Protein AF-A0A962R253-F1 (afdb_monomer_lite)

Foldseek 3Di:
DADDQWDQAPQGTAGAAAPPHDDRHNDYLDDVVLRVVRVVCVVVVPQLCQEEEEPSQQCSNCLNRVHQAYEYQDPRNLVNNVVRCVRRVHDDHHYDYNVDDDDHGDYYD

pLDDT: mean 96.01, std 4.03, range [72.19, 98.62]

Sequence (109 aa):
MAADTLCQTPWGAVRLLRYPARRDEPLQAWCSADLLLLEALHELAADGAGILAVNDEHGALAVASGARAVWTDSALAAQALARNLTANERAPVAITWSVDPPPATSTVV

Radius of gyration: 13.09 Å; chains: 1; bounding box: 33×32×31 Å

Structure (mmCIF, N/CA/C/O backbone):
data_AF-A0A962R253-F1
#
_entry.id   AF-A0A962R253-F1
#
loop_
_atom_site.group_PDB
_atom_site.id
_atom_site.type_symbol
_atom_site.label_atom_id
_atom_site.label_alt_id
_atom_site.label_comp_id
_atom_site.label_asym_id
_atom_site.label_entity_id
_atom_site.label_seq_id
_atom_site.pdbx_PDB_ins_code
_atom_site.Cartn_x
_atom_site.Cartn_y
_atom_site.Cartn_z
_atom_site.occupancy
_atom_site.B_iso_or_equiv
_atom_site.auth_seq_id
_atom_site.auth_comp_id
_atom_site.auth_asym_id
_atom_site.auth_atom_id
_atom_site.pdbx_PDB_model_num
ATOM 1 N N . MET A 1 1 ? 21.008 -12.056 -5.632 1.00 72.19 1 MET A N 1
ATOM 2 C CA . MET A 1 1 ? 19.752 -12.816 -5.456 1.00 72.19 1 MET A CA 1
ATOM 3 C C . MET A 1 1 ? 18.625 -11.808 -5.410 1.00 72.19 1 MET A C 1
ATOM 5 O O . MET A 1 1 ? 18.851 -10.739 -4.854 1.00 72.19 1 MET A O 1
ATOM 9 N N . ALA A 1 2 ? 17.485 -12.105 -6.030 1.00 84.12 2 ALA A N 1
ATOM 10 C CA . ALA A 1 2 ? 16.324 -11.223 -5.961 1.00 84.12 2 ALA A CA 1
ATOM 11 C C . ALA A 1 2 ? 15.752 -11.197 -4.535 1.00 84.12 2 ALA A C 1
ATOM 13 O O . ALA A 1 2 ? 15.873 -12.186 -3.806 1.00 84.12 2 ALA A O 1
ATOM 14 N N . ALA A 1 3 ? 15.161 -10.069 -4.152 1.00 91.19 3 ALA A N 1
ATOM 15 C CA . ALA A 1 3 ? 14.458 -9.918 -2.889 1.00 91.19 3 ALA A CA 1
ATOM 16 C C . ALA A 1 3 ? 13.228 -10.832 -2.813 1.00 91.19 3 ALA A C 1
ATOM 18 O O . ALA A 1 3 ? 12.657 -11.221 -3.836 1.00 91.19 3 ALA A O 1
ATOM 19 N N . ASP A 1 4 ? 12.809 -11.146 -1.585 1.00 94.75 4 ASP A N 1
ATOM 20 C CA . ASP A 1 4 ? 11.545 -11.840 -1.363 1.00 94.75 4 ASP A CA 1
ATOM 21 C C . ASP A 1 4 ? 10.374 -10.983 -1.864 1.00 94.75 4 ASP A C 1
ATOM 23 O O . ASP A 1 4 ? 10.376 -9.757 -1.750 1.00 94.75 4 ASP A O 1
ATOM 27 N N . THR A 1 5 ? 9.373 -11.653 -2.421 1.00 96.56 5 THR A N 1
ATOM 28 C CA . THR A 1 5 ? 8.141 -11.037 -2.923 1.00 96.56 5 THR A CA 1
ATOM 29 C C . THR A 1 5 ? 6.937 -11.398 -2.064 1.00 96.56 5 THR A C 1
ATOM 31 O O . THR A 1 5 ? 5.860 -10.856 -2.288 1.00 96.56 5 THR A O 1
ATOM 34 N N . LEU A 1 6 ? 7.086 -12.300 -1.091 1.00 97.88 6 LEU A N 1
ATOM 35 C CA . LEU A 1 6 ? 6.014 -12.720 -0.202 1.00 97.88 6 LEU A CA 1
ATOM 36 C C . LEU A 1 6 ? 6.136 -12.007 1.152 1.00 97.88 6 LEU A C 1
ATOM 38 O O . LEU A 1 6 ? 6.884 -12.423 2.033 1.00 97.88 6 LEU A O 1
ATOM 42 N N . CYS A 1 7 ? 5.377 -10.930 1.320 1.00 98.25 7 CYS A N 1
ATOM 43 C CA . CYS A 1 7 ? 5.323 -10.169 2.561 1.00 98.25 7 CYS A CA 1
ATOM 44 C C . CYS A 1 7 ? 4.411 -10.877 3.571 1.00 98.25 7 CYS A C 1
ATOM 46 O O . CYS A 1 7 ? 3.251 -11.158 3.265 1.00 98.25 7 CYS A O 1
ATOM 48 N N . GLN A 1 8 ? 4.928 -11.177 4.764 1.00 98.25 8 GLN A N 1
ATOM 49 C CA . GLN A 1 8 ? 4.130 -11.721 5.865 1.00 98.25 8 GLN A CA 1
ATOM 50 C C . GLN A 1 8 ? 3.439 -10.573 6.600 1.00 98.25 8 GLN A C 1
ATOM 52 O O . GLN A 1 8 ? 4.101 -9.610 6.973 1.00 98.25 8 GLN A O 1
ATOM 57 N N . THR A 1 9 ? 2.127 -10.683 6.801 1.00 97.88 9 THR A N 1
ATOM 58 C CA . THR A 1 9 ? 1.315 -9.670 7.494 1.00 97.88 9 THR A CA 1
ATOM 59 C C . THR A 1 9 ? 0.369 -10.348 8.490 1.00 97.88 9 THR A C 1
ATOM 61 O O . THR A 1 9 ? 0.127 -11.556 8.360 1.00 97.88 9 THR A O 1
ATOM 64 N N . PRO A 1 10 ? -0.246 -9.607 9.428 1.00 97.31 10 PRO A N 1
ATOM 65 C CA . PRO A 1 10 ? -1.194 -10.159 10.397 1.00 97.31 10 PRO A CA 1
ATOM 66 C C . PRO A 1 10 ? -2.427 -10.817 9.774 1.00 97.31 10 PRO A C 1
ATOM 68 O O . PRO A 1 10 ? -3.045 -11.691 10.377 1.00 97.31 10 PRO A O 1
ATOM 71 N N . TRP A 1 11 ? -2.788 -10.420 8.550 1.00 96.94 11 TRP A N 1
ATOM 72 C CA . TRP A 1 11 ? -3.918 -10.979 7.799 1.00 96.94 11 TRP A CA 1
ATOM 73 C C . TRP A 1 11 ? -3.508 -12.106 6.840 1.00 96.94 11 TRP A C 1
ATOM 75 O O . TRP A 1 11 ? -4.312 -12.546 6.018 1.00 96.94 11 TRP A O 1
ATOM 85 N N . GLY A 1 12 ? -2.263 -12.578 6.932 1.00 97.00 12 GLY A N 1
ATOM 86 C CA . GLY A 1 12 ? -1.681 -13.585 6.052 1.00 97.00 12 GLY A CA 1
ATOM 87 C C . GLY A 1 12 ? -0.678 -13.004 5.056 1.00 97.00 12 GLY A C 1
ATOM 88 O O . GLY A 1 12 ? -0.393 -11.806 5.030 1.00 97.00 12 GLY A O 1
ATOM 89 N N . ALA A 1 13 ? -0.101 -13.878 4.237 1.00 97.94 13 ALA A N 1
ATOM 90 C CA . ALA A 1 13 ? 0.928 -13.484 3.288 1.00 97.94 13 ALA A CA 1
ATOM 91 C C . ALA A 1 13 ? 0.332 -12.801 2.045 1.00 97.94 13 ALA A C 1
ATOM 93 O O . ALA A 1 13 ? -0.627 -13.305 1.457 1.00 97.94 13 ALA A O 1
ATOM 94 N N . VAL A 1 14 ? 0.935 -11.694 1.608 1.00 98.25 14 VAL A N 1
ATOM 95 C CA . VAL A 1 14 ? 0.587 -10.994 0.361 1.00 98.25 14 VAL A CA 1
ATOM 96 C C . VAL A 1 14 ? 1.799 -10.912 -0.557 1.00 98.25 14 VAL A C 1
ATOM 98 O O . VAL A 1 14 ? 2.931 -10.717 -0.116 1.00 98.25 14 VAL A O 1
ATOM 101 N N . ARG A 1 15 ? 1.579 -11.072 -1.862 1.00 98.31 15 ARG A N 1
ATOM 102 C CA . ARG A 1 15 ? 2.646 -10.995 -2.860 1.00 98.31 15 ARG A CA 1
ATOM 103 C C . ARG A 1 15 ? 2.837 -9.553 -3.317 1.00 98.31 15 ARG A C 1
ATOM 105 O O . ARG A 1 15 ? 1.966 -9.012 -3.992 1.00 98.31 15 ARG A O 1
ATOM 112 N N . LEU A 1 16 ? 3.972 -8.945 -2.998 1.00 98.19 16 LEU A N 1
ATOM 113 C CA . LEU A 1 16 ? 4.295 -7.563 -3.347 1.00 98.19 16 LEU A CA 1
ATOM 114 C C . LEU A 1 16 ? 5.537 -7.507 -4.236 1.00 98.19 16 LEU A C 1
ATOM 116 O O . LEU A 1 16 ? 6.572 -8.10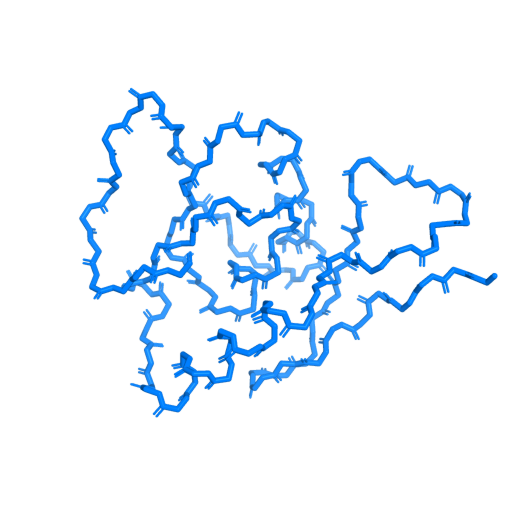7 -3.947 1.00 98.19 16 LEU A O 1
ATOM 120 N N . LEU A 1 17 ? 5.428 -6.758 -5.326 1.00 96.81 17 LEU A N 1
ATOM 121 C CA . LEU A 1 17 ? 6.496 -6.525 -6.290 1.00 96.81 17 LEU A CA 1
ATOM 122 C C . LEU A 1 17 ? 6.811 -5.032 -6.345 1.00 96.81 17 LEU A C 1
ATOM 124 O O . LEU A 1 17 ? 5.904 -4.196 -6.341 1.00 96.81 17 LEU A O 1
ATOM 128 N N . ARG A 1 18 ? 8.100 -4.694 -6.440 1.00 96.50 18 ARG A N 1
ATOM 129 C CA . ARG A 1 18 ? 8.515 -3.313 -6.694 1.00 96.50 18 ARG A CA 1
ATOM 130 C C . ARG A 1 18 ? 8.126 -2.903 -8.104 1.00 96.50 18 ARG A C 1
ATOM 132 O O . ARG A 1 18 ? 8.116 -3.708 -9.041 1.00 96.50 18 ARG A O 1
ATOM 139 N N . TYR A 1 19 ? 7.861 -1.615 -8.258 1.00 96.19 19 TYR A N 1
ATOM 140 C CA . TYR A 1 19 ? 7.633 -1.005 -9.554 1.00 96.19 19 TYR A CA 1
ATOM 141 C C . TYR A 1 19 ? 8.434 0.300 -9.684 1.00 96.19 19 TYR A C 1
ATOM 143 O O . TYR A 1 19 ? 8.425 1.098 -8.746 1.00 96.19 19 TYR A O 1
ATOM 151 N N . PRO A 1 20 ? 9.090 0.557 -10.833 1.00 94.38 20 PRO A N 1
ATOM 152 C CA . PRO A 1 20 ? 9.241 -0.322 -11.999 1.00 94.38 20 PRO A CA 1
ATOM 153 C C . PRO A 1 20 ? 10.009 -1.614 -11.702 1.00 94.38 20 PRO A C 1
ATOM 155 O O . PRO A 1 20 ? 10.995 -1.597 -10.972 1.00 94.38 20 PRO A O 1
ATOM 158 N N . ALA A 1 21 ? 9.560 -2.730 -12.282 1.00 89.75 21 ALA A N 1
ATOM 159 C CA . ALA A 1 21 ? 10.198 -4.027 -12.078 1.00 89.75 21 ALA A CA 1
ATOM 160 C C . ALA A 1 21 ? 11.589 -4.068 -12.733 1.00 89.75 21 ALA A C 1
ATOM 162 O O . 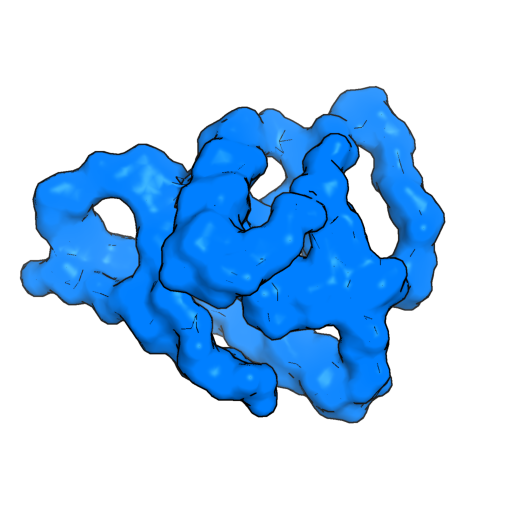ALA A 1 21 ? 11.771 -3.582 -13.853 1.00 89.75 21 ALA A O 1
ATOM 163 N N . ARG A 1 22 ? 12.559 -4.686 -12.053 1.00 89.62 22 ARG A N 1
ATOM 164 C CA . ARG A 1 22 ? 13.936 -4.859 -12.533 1.00 89.62 22 ARG A CA 1
ATOM 165 C C . ARG A 1 22 ? 14.317 -6.336 -12.538 1.00 89.62 22 ARG A C 1
ATOM 167 O O . ARG A 1 22 ? 13.889 -7.106 -11.680 1.00 89.62 22 ARG A O 1
ATOM 174 N N . ARG A 1 23 ? 15.130 -6.732 -13.520 1.00 80.00 23 ARG A N 1
ATOM 175 C CA . ARG A 1 23 ? 15.776 -8.050 -13.555 1.00 80.00 23 ARG A CA 1
ATOM 176 C C . ARG A 1 23 ? 16.832 -8.035 -12.445 1.00 80.00 23 ARG A C 1
ATOM 178 O O . ARG A 1 23 ? 17.745 -7.225 -12.524 1.00 80.00 23 ARG A O 1
ATOM 185 N N . ASP A 1 24 ? 16.646 -8.853 -11.412 1.00 85.81 24 ASP A N 1
ATOM 186 C CA . ASP A 1 24 ? 17.456 -8.898 -10.179 1.00 85.81 24 ASP A CA 1
ATOM 187 C C . ASP A 1 24 ? 17.215 -7.754 -9.184 1.00 85.81 24 ASP A C 1
ATOM 189 O O . ASP A 1 24 ? 18.155 -7.145 -8.683 1.00 85.81 24 ASP A O 1
ATOM 193 N N . GLU A 1 25 ? 15.947 -7.477 -8.872 1.00 91.19 25 GLU A N 1
ATOM 194 C CA . GLU A 1 25 ? 15.559 -6.499 -7.852 1.00 91.19 25 GLU A CA 1
ATOM 195 C C . GLU A 1 25 ? 16.094 -6.885 -6.452 1.00 91.19 25 GLU A C 1
ATOM 197 O O . GLU A 1 25 ? 15.653 -7.899 -5.903 1.00 91.19 25 GLU A O 1
ATOM 202 N N . PRO A 1 26 ? 17.040 -6.121 -5.862 1.00 92.12 26 PRO A N 1
ATOM 203 C CA . PRO A 1 26 ? 17.610 -6.450 -4.557 1.00 92.12 26 PRO A CA 1
ATOM 204 C C . PRO A 1 26 ? 16.765 -5.940 -3.383 1.00 92.12 26 PRO A C 1
ATOM 206 O O . PRO A 1 26 ? 17.018 -6.344 -2.249 1.00 92.12 26 PRO A O 1
ATOM 209 N N . LEU A 1 27 ? 15.798 -5.046 -3.625 1.00 94.88 27 LEU A N 1
ATOM 210 C CA . LEU A 1 27 ? 14.964 -4.452 -2.585 1.00 94.88 27 LEU A CA 1
ATOM 211 C C . LEU A 1 27 ? 13.579 -5.095 -2.530 1.00 94.88 27 LEU A C 1
ATOM 213 O O . LEU A 1 27 ? 12.978 -5.437 -3.546 1.00 94.88 27 LEU A O 1
ATOM 217 N N . GLN A 1 28 ? 13.040 -5.196 -1.321 1.00 96.56 28 GLN A N 1
ATOM 218 C CA . GLN A 1 28 ? 11.653 -5.593 -1.106 1.00 96.56 28 GLN A CA 1
ATOM 219 C C . GLN A 1 28 ? 10.700 -4.446 -1.463 1.00 96.56 28 GLN A C 1
ATOM 221 O O . GLN A 1 28 ? 11.080 -3.271 -1.510 1.00 96.56 28 GLN A O 1
ATOM 226 N N . ALA A 1 29 ? 9.444 -4.797 -1.727 1.00 97.81 29 ALA A N 1
ATOM 227 C CA . ALA A 1 29 ? 8.373 -3.836 -1.989 1.00 97.81 29 ALA A CA 1
ATOM 228 C C . ALA A 1 29 ? 7.735 -3.275 -0.707 1.00 97.81 29 ALA A C 1
ATOM 230 O O . ALA A 1 29 ? 6.720 -2.600 -0.769 1.00 97.81 29 ALA A O 1
ATOM 231 N N . TRP A 1 30 ? 8.318 -3.578 0.443 1.00 98.31 30 TRP A N 1
ATOM 232 C CA . TRP A 1 30 ? 7.929 -3.088 1.753 1.00 98.31 30 TRP A CA 1
ATOM 233 C C . TRP A 1 30 ? 9.199 -2.886 2.579 1.00 98.31 30 TRP A C 1
ATOM 235 O O . TRP A 1 30 ? 10.284 -3.351 2.208 1.00 98.31 30 TRP A O 1
ATOM 245 N N . CYS A 1 31 ? 9.062 -2.216 3.711 1.00 97.56 31 CYS A N 1
ATOM 246 C CA . CYS A 1 31 ? 10.102 -2.030 4.705 1.00 97.56 31 CYS A CA 1
ATOM 247 C C . CYS A 1 31 ? 9.596 -2.401 6.106 1.00 97.56 31 CYS A C 1
ATOM 249 O O . CYS A 1 31 ? 8.426 -2.723 6.312 1.00 97.56 31 CYS A O 1
ATOM 251 N N . SER A 1 32 ? 10.481 -2.349 7.102 1.00 97.75 32 SER A N 1
ATOM 252 C CA . SER A 1 32 ? 10.110 -2.658 8.488 1.00 97.75 32 SER A CA 1
ATOM 253 C C . SER A 1 32 ? 9.100 -1.671 9.085 1.00 97.75 32 SER A C 1
ATOM 255 O O . SER A 1 32 ? 8.386 -2.042 10.011 1.00 97.75 32 SER A O 1
ATOM 257 N N . ALA A 1 33 ? 9.035 -0.433 8.582 1.00 98.00 33 ALA A N 1
ATOM 258 C CA . ALA A 1 33 ? 8.039 0.538 9.032 1.00 98.00 33 ALA A CA 1
ATOM 259 C C . ALA A 1 33 ? 6.630 0.140 8.572 1.00 98.00 33 ALA A C 1
ATOM 261 O O . ALA A 1 33 ? 5.700 0.216 9.368 1.00 98.00 33 ALA A O 1
ATOM 262 N N . ASP A 1 34 ? 6.493 -0.374 7.345 1.00 98.38 34 ASP A N 1
ATOM 263 C CA . ASP A 1 34 ? 5.208 -0.868 6.843 1.00 98.38 34 ASP A CA 1
ATOM 264 C C . ASP A 1 34 ? 4.695 -2.017 7.714 1.00 98.38 34 ASP A C 1
ATOM 266 O O . ASP A 1 34 ? 3.544 -2.013 8.138 1.00 98.38 34 ASP A O 1
ATOM 270 N N . LEU A 1 35 ? 5.574 -2.970 8.046 1.00 98.44 35 LEU A N 1
ATOM 271 C CA . LEU A 1 35 ? 5.229 -4.097 8.918 1.00 98.44 35 LEU A CA 1
ATOM 272 C C . LEU A 1 35 ? 4.818 -3.629 10.317 1.00 98.44 35 LEU A C 1
ATOM 274 O O . LEU A 1 35 ? 3.832 -4.105 10.859 1.00 98.44 35 LEU A O 1
ATOM 278 N N . LEU A 1 36 ? 5.529 -2.656 10.893 1.00 98.44 36 LEU A N 1
ATOM 279 C CA . LEU A 1 36 ? 5.165 -2.103 12.197 1.00 98.44 36 LEU A CA 1
ATOM 280 C C . LEU A 1 36 ? 3.761 -1.473 12.185 1.00 98.44 36 LEU A C 1
ATOM 282 O O . LEU A 1 36 ? 3.001 -1.645 13.137 1.00 98.44 36 LEU A O 1
ATOM 286 N N . LEU A 1 37 ? 3.420 -0.746 11.117 1.00 98.38 37 LEU A N 1
ATOM 287 C CA . LEU A 1 37 ? 2.106 -0.120 10.967 1.00 98.38 37 LEU A CA 1
ATOM 288 C C . LEU A 1 37 ? 1.001 -1.159 10.754 1.00 98.38 37 LEU A C 1
ATOM 290 O O . LEU A 1 37 ? -0.067 -1.024 11.346 1.00 98.38 37 LEU A O 1
ATOM 294 N N . LEU A 1 38 ? 1.244 -2.203 9.957 1.00 98.44 38 LEU A N 1
ATOM 295 C CA . LEU A 1 38 ? 0.286 -3.297 9.754 1.00 98.44 38 LEU A CA 1
ATOM 296 C C . LEU A 1 38 ? -0.034 -4.024 11.064 1.00 98.44 38 LEU A C 1
ATOM 298 O O . LEU A 1 38 ? -1.200 -4.308 11.338 1.00 98.44 38 LEU A O 1
ATOM 302 N N . GLU A 1 39 ? 0.973 -4.238 11.902 1.00 98.38 39 GLU A N 1
ATOM 303 C CA . GLU A 1 39 ? 0.825 -4.907 13.191 1.00 98.38 39 GLU A CA 1
ATOM 304 C C . GLU A 1 39 ? 0.010 -4.038 14.149 1.00 98.38 39 GLU A C 1
ATOM 306 O O . GLU A 1 39 ? -0.967 -4.511 14.730 1.00 98.38 39 GLU A O 1
ATOM 311 N N . ALA A 1 40 ? 0.324 -2.742 14.229 1.00 98.12 40 ALA A N 1
ATOM 312 C CA . ALA A 1 40 ? -0.446 -1.791 15.025 1.00 98.12 40 ALA A CA 1
ATOM 313 C C . ALA A 1 40 ? -1.910 -1.680 14.557 1.00 98.12 40 ALA A C 1
ATOM 315 O O . ALA A 1 40 ? -2.827 -1.651 15.377 1.00 98.12 40 ALA A O 1
ATOM 316 N N . LEU A 1 41 ? -2.155 -1.652 13.243 1.00 97.94 41 LEU A N 1
ATOM 317 C CA . LEU A 1 41 ? -3.507 -1.646 12.678 1.00 97.94 41 LEU A CA 1
ATOM 318 C C . LEU A 1 41 ? -4.289 -2.909 13.055 1.00 97.94 41 LEU A C 1
ATOM 320 O O . LEU A 1 41 ? -5.479 -2.829 13.369 1.00 97.94 41 LEU A O 1
ATOM 324 N N . HIS A 1 42 ? -3.625 -4.065 13.041 1.00 97.75 42 HIS A N 1
ATOM 325 C CA . HIS A 1 42 ? -4.233 -5.329 13.432 1.00 97.75 42 HIS A CA 1
ATOM 326 C C . HIS A 1 42 ? -4.569 -5.369 14.928 1.00 97.75 42 HIS A C 1
ATOM 328 O O . HIS A 1 42 ? -5.681 -5.750 15.289 1.00 97.75 42 HIS A O 1
ATOM 334 N N . GLU A 1 43 ? -3.656 -4.922 15.795 1.00 97.62 43 GLU A N 1
ATOM 335 C CA . GLU A 1 43 ? -3.878 -4.837 17.246 1.00 97.62 43 GLU A CA 1
ATOM 336 C C . GLU A 1 43 ? -5.037 -3.899 17.610 1.00 97.62 43 GLU A C 1
ATOM 338 O O . GLU A 1 43 ? -5.810 -4.183 18.525 1.00 97.62 43 GLU A O 1
ATOM 343 N N . LEU A 1 44 ? -5.198 -2.804 16.861 1.00 96.31 44 LEU A N 1
ATOM 344 C CA . LEU A 1 44 ? -6.316 -1.870 17.011 1.00 96.31 44 LEU A CA 1
ATOM 345 C C . LEU A 1 44 ? -7.635 -2.392 16.422 1.00 96.31 44 LEU A C 1
ATOM 347 O O . LEU A 1 44 ? -8.657 -1.716 16.553 1.00 96.31 44 LEU A O 1
ATOM 351 N N . ALA A 1 45 ? -7.624 -3.560 15.769 1.00 95.62 45 ALA A N 1
ATOM 352 C CA . ALA A 1 45 ? -8.742 -4.090 14.993 1.00 95.62 45 ALA A CA 1
ATOM 353 C C . ALA A 1 45 ? -9.314 -3.048 14.010 1.00 95.62 45 ALA A C 1
ATOM 355 O O . ALA A 1 45 ? -10.532 -2.922 13.854 1.00 95.62 45 ALA A O 1
ATOM 356 N N . ALA A 1 46 ? -8.428 -2.273 13.375 1.00 94.38 46 ALA A N 1
ATOM 357 C CA . ALA A 1 46 ? -8.821 -1.224 12.447 1.00 94.38 46 ALA A CA 1
ATOM 358 C C . ALA A 1 46 ? -9.534 -1.824 11.225 1.00 94.38 46 ALA A C 1
ATOM 360 O O . ALA A 1 46 ? -9.046 -2.764 10.596 1.00 94.38 46 ALA A O 1
ATOM 361 N N . ASP A 1 47 ? -10.689 -1.260 10.877 1.00 93.31 47 ASP A N 1
ATOM 362 C CA . ASP A 1 47 ? -11.404 -1.618 9.656 1.00 93.31 47 ASP A CA 1
ATOM 363 C C . ASP A 1 47 ? -10.722 -0.955 8.453 1.00 93.31 47 ASP A C 1
ATOM 365 O O . ASP A 1 47 ? -10.598 0.271 8.411 1.00 93.31 47 ASP A O 1
ATOM 369 N N . GLY A 1 48 ? -10.329 -1.749 7.452 1.00 90.19 48 GLY A N 1
ATOM 370 C CA . GLY A 1 48 ? -9.748 -1.266 6.195 1.00 90.19 48 GLY A CA 1
ATOM 371 C C . GLY A 1 48 ? -10.579 -0.170 5.522 1.00 90.19 48 GLY A C 1
ATOM 372 O O . GLY A 1 48 ? -10.024 0.790 4.980 1.00 90.19 48 GLY A O 1
ATOM 373 N N . ALA A 1 49 ? -11.910 -0.221 5.653 1.00 92.88 49 ALA A N 1
ATOM 374 C CA . ALA A 1 49 ? -12.810 0.805 5.124 1.00 92.88 49 ALA A CA 1
ATOM 375 C C . ALA A 1 49 ? -12.639 2.191 5.783 1.00 92.88 49 ALA A C 1
ATOM 377 O O . ALA A 1 49 ? -13.093 3.192 5.221 1.00 92.88 49 ALA A O 1
ATOM 378 N N . GLY A 1 50 ? -11.991 2.259 6.947 1.00 95.06 50 GLY A N 1
ATOM 379 C CA . GLY A 1 50 ? -11.671 3.475 7.692 1.00 95.06 50 GLY A CA 1
ATOM 380 C C . GLY A 1 50 ? -10.192 3.863 7.664 1.00 95.06 50 GLY A C 1
ATOM 381 O O . GLY A 1 50 ? -9.807 4.732 8.445 1.00 95.06 50 GLY A O 1
ATOM 382 N N . ILE A 1 51 ? -9.373 3.230 6.815 1.00 97.62 51 ILE A N 1
ATOM 383 C CA . ILE A 1 51 ? -7.935 3.503 6.692 1.00 97.62 51 ILE A CA 1
ATOM 384 C C . ILE A 1 51 ? -7.650 4.333 5.436 1.00 97.62 51 ILE A C 1
ATOM 386 O O . ILE A 1 51 ? -8.082 3.995 4.329 1.00 97.62 51 ILE A O 1
ATOM 390 N N . LEU A 1 52 ? -6.862 5.393 5.615 1.00 98.12 52 LEU A N 1
ATOM 391 C CA . LEU A 1 52 ? -6.184 6.131 4.555 1.00 98.12 52 LEU A CA 1
ATOM 392 C C . LEU A 1 52 ? -4.687 5.844 4.650 1.00 98.12 52 LEU A C 1
ATOM 394 O O . LEU A 1 52 ? -4.064 6.234 5.634 1.00 98.12 52 LEU A O 1
ATOM 398 N N . ALA A 1 53 ? -4.125 5.197 3.633 1.00 98.12 53 ALA A N 1
ATOM 399 C CA . ALA A 1 53 ? -2.680 5.023 3.541 1.00 98.12 53 ALA A CA 1
ATOM 400 C C . ALA A 1 53 ? -2.048 6.225 2.823 1.00 98.12 53 ALA A C 1
ATOM 402 O O . ALA A 1 53 ? -2.561 6.691 1.802 1.00 98.12 53 ALA A O 1
ATOM 403 N N . VAL A 1 54 ? -0.943 6.742 3.343 1.00 98.06 54 VAL A N 1
ATOM 404 C CA . VAL A 1 54 ? -0.270 7.936 2.828 1.00 98.06 54 VAL A CA 1
ATOM 405 C C . VAL A 1 54 ? 1.109 7.560 2.311 1.00 98.06 54 VAL A C 1
ATOM 407 O O . VAL A 1 54 ? 1.899 6.942 3.011 1.00 98.06 54 VAL A O 1
ATOM 410 N N . ASN A 1 55 ? 1.416 7.960 1.075 1.00 97.69 55 ASN A N 1
ATOM 411 C CA . ASN A 1 55 ? 2.722 7.722 0.443 1.00 97.69 55 ASN A CA 1
ATOM 412 C C . ASN A 1 55 ? 3.192 6.254 0.477 1.00 97.69 55 ASN A C 1
ATOM 414 O O . ASN A 1 55 ? 4.384 5.973 0.566 1.00 97.69 55 ASN A O 1
ATOM 418 N N . ASP A 1 56 ? 2.249 5.323 0.339 1.00 98.19 56 ASP A N 1
ATOM 419 C CA . ASP A 1 56 ? 2.514 3.888 0.249 1.00 98.19 56 ASP A CA 1
ATOM 420 C C . ASP A 1 56 ? 3.189 3.540 -1.095 1.00 98.19 56 ASP A C 1
ATOM 422 O O . ASP A 1 56 ? 2.525 3.319 -2.112 1.00 98.19 56 ASP A O 1
ATOM 426 N N . GLU A 1 57 ? 4.527 3.541 -1.112 1.00 97.44 57 GLU A N 1
ATOM 427 C CA . GLU A 1 57 ? 5.359 3.521 -2.328 1.00 97.44 57 GLU A CA 1
ATOM 428 C C . GLU A 1 57 ? 5.065 2.355 -3.280 1.00 97.44 57 GLU A C 1
ATOM 430 O O . GLU A 1 57 ? 5.187 2.487 -4.504 1.00 97.44 57 GLU A O 1
ATOM 435 N N . HIS A 1 58 ? 4.705 1.195 -2.732 1.00 98.12 58 HIS A N 1
ATOM 436 C CA . HIS A 1 58 ? 4.424 -0.013 -3.506 1.00 98.12 58 HIS A CA 1
ATOM 437 C C . HIS A 1 58 ? 3.099 -0.681 -3.135 1.00 98.12 58 HIS A C 1
ATOM 439 O O . HIS A 1 58 ? 2.790 -1.760 -3.649 1.00 98.12 58 HIS A O 1
ATOM 445 N N . GLY A 1 59 ? 2.280 -0.037 -2.309 1.00 98.06 59 GLY A N 1
ATOM 446 C CA . GLY A 1 59 ? 0.980 -0.559 -1.919 1.00 98.06 59 GLY A CA 1
ATOM 447 C C . GLY A 1 59 ? 1.036 -1.585 -0.788 1.00 98.06 59 GLY A C 1
ATOM 448 O O . GLY A 1 59 ? 0.100 -2.368 -0.673 1.00 98.06 59 GLY A O 1
ATOM 449 N N . ALA A 1 60 ? 2.114 -1.660 -0.003 1.00 98.50 60 ALA A N 1
ATOM 450 C CA . ALA A 1 60 ? 2.244 -2.653 1.061 1.00 98.50 60 ALA A CA 1
ATOM 451 C C . ALA A 1 60 ? 1.151 -2.479 2.125 1.00 98.50 60 ALA A C 1
ATOM 453 O O . ALA A 1 60 ? 0.473 -3.450 2.477 1.00 98.50 60 ALA A O 1
ATOM 454 N N . LEU A 1 61 ? 0.929 -1.237 2.567 1.00 98.50 61 LEU A N 1
ATOM 455 C CA . LEU A 1 61 ? -0.086 -0.896 3.559 1.00 98.50 61 LEU A CA 1
ATOM 456 C C . LEU A 1 61 ? -1.489 -1.133 3.003 1.00 98.50 61 LEU A C 1
ATOM 458 O O . LEU A 1 61 ? -2.295 -1.839 3.613 1.00 98.50 61 LEU A O 1
ATOM 462 N N . ALA A 1 62 ? -1.780 -0.588 1.823 1.00 98.31 62 ALA A N 1
ATOM 463 C CA . ALA A 1 62 ? -3.107 -0.639 1.225 1.00 98.31 62 ALA A CA 1
ATOM 464 C C . ALA A 1 62 ? -3.517 -2.058 0.801 1.00 98.31 62 ALA A C 1
ATOM 466 O O . ALA A 1 62 ? -4.658 -2.461 1.038 1.00 98.31 62 ALA A O 1
ATOM 467 N N . VAL A 1 63 ? -2.600 -2.843 0.221 1.00 98.44 63 VAL A N 1
ATOM 468 C CA . VAL A 1 63 ? -2.877 -4.232 -0.184 1.00 98.44 63 VAL A CA 1
ATOM 469 C C . VAL A 1 63 ? -3.162 -5.094 1.038 1.00 98.44 63 VAL A C 1
ATOM 471 O O . VAL A 1 63 ? -4.136 -5.841 1.018 1.00 98.44 63 VAL A O 1
ATOM 474 N N . ALA A 1 64 ? -2.346 -5.007 2.090 1.00 98.06 64 ALA A N 1
ATOM 475 C CA . ALA A 1 64 ? -2.491 -5.867 3.260 1.00 98.06 64 ALA A CA 1
ATOM 476 C C . ALA A 1 64 ? -3.721 -5.503 4.107 1.00 98.06 64 ALA A C 1
ATOM 478 O O . ALA A 1 64 ? -4.552 -6.373 4.373 1.00 98.06 64 ALA A O 1
ATOM 479 N N . SER A 1 65 ? -3.873 -4.222 4.459 1.00 97.25 65 SER A N 1
ATOM 480 C CA . SER A 1 65 ? -4.948 -3.741 5.344 1.00 97.25 65 SER A CA 1
ATOM 481 C C . SER A 1 65 ? -6.317 -3.621 4.664 1.00 97.25 65 SER A C 1
ATOM 483 O O . SER A 1 65 ? -7.339 -3.553 5.343 1.00 97.25 65 SER A O 1
ATOM 485 N N . GLY A 1 66 ? -6.364 -3.590 3.326 1.00 96.62 66 GLY A N 1
ATOM 486 C CA . GLY A 1 66 ? -7.595 -3.290 2.593 1.00 96.62 66 GLY A CA 1
ATOM 487 C C . GLY A 1 66 ? -8.026 -1.830 2.740 1.00 96.62 66 GLY A C 1
ATOM 488 O O . GLY A 1 66 ? -9.224 -1.556 2.799 1.00 96.62 66 GLY A O 1
ATOM 489 N N . ALA A 1 67 ? -7.055 -0.913 2.825 1.00 97.31 67 ALA A N 1
ATOM 490 C CA . ALA A 1 67 ? -7.300 0.515 2.983 1.00 97.31 67 ALA A CA 1
ATOM 491 C C . ALA A 1 67 ? -8.301 1.047 1.948 1.00 97.31 67 ALA A C 1
ATOM 493 O O . ALA A 1 67 ? -8.238 0.722 0.760 1.00 97.31 67 ALA A O 1
ATOM 494 N N . ARG A 1 68 ? -9.203 1.920 2.398 1.00 96.88 68 ARG A N 1
ATOM 495 C CA . ARG A 1 68 ? -10.227 2.554 1.561 1.00 96.88 68 ARG A CA 1
ATOM 496 C C . ARG A 1 68 ? -9.619 3.378 0.431 1.00 96.88 68 ARG A C 1
ATOM 498 O O . ARG A 1 68 ? -10.158 3.407 -0.678 1.00 96.88 68 ARG A O 1
ATOM 505 N N . ALA A 1 69 ? -8.555 4.109 0.740 1.00 97.69 69 ALA A N 1
ATOM 506 C CA . ALA A 1 69 ? -7.915 5.024 -0.186 1.00 97.69 69 ALA A CA 1
ATOM 507 C C . ALA A 1 69 ? -6.416 5.158 0.095 1.00 97.69 69 ALA A C 1
ATOM 509 O O . ALA A 1 69 ? -5.948 4.895 1.205 1.00 97.69 69 ALA A O 1
ATOM 510 N N . VAL A 1 70 ? -5.693 5.620 -0.923 1.00 98.31 70 VAL A N 1
ATOM 511 C CA . VAL A 1 70 ? -4.302 6.058 -0.830 1.00 98.31 70 VAL A CA 1
ATOM 512 C C . VAL A 1 70 ? -4.217 7.536 -1.182 1.00 98.31 70 VAL A C 1
ATOM 514 O O . VAL A 1 70 ? -4.735 7.953 -2.219 1.00 98.31 70 VAL A O 1
ATOM 517 N N . TRP A 1 71 ? -3.539 8.318 -0.346 1.00 98.38 71 TRP A N 1
ATOM 518 C CA . TRP A 1 71 ? -3.187 9.707 -0.630 1.00 98.38 71 TRP A CA 1
ATOM 519 C C . TRP A 1 71 ? -1.703 9.797 -0.983 1.00 98.38 71 TRP A C 1
ATOM 521 O O . TRP A 1 71 ? -0.846 9.422 -0.184 1.00 98.38 71 TRP A O 1
ATOM 531 N N . THR A 1 72 ? -1.382 10.225 -2.203 1.00 98.31 72 THR A N 1
ATOM 532 C CA . THR A 1 72 ? 0.003 10.206 -2.702 1.00 98.31 72 THR A CA 1
ATOM 533 C C . THR A 1 72 ? 0.260 11.279 -3.755 1.00 98.31 72 THR A C 1
ATOM 535 O O . THR A 1 72 ? -0.650 11.728 -4.447 1.00 98.31 72 THR A O 1
ATOM 538 N N . ASP A 1 73 ? 1.517 11.680 -3.909 1.00 97.75 73 ASP A N 1
ATOM 539 C CA . ASP A 1 73 ? 2.016 12.504 -5.014 1.00 97.75 73 ASP A CA 1
ATOM 540 C C . ASP A 1 73 ? 2.733 11.680 -6.105 1.00 97.75 73 ASP A C 1
ATOM 542 O O . ASP A 1 73 ? 3.191 12.226 -7.110 1.00 97.75 73 ASP A O 1
ATOM 546 N N . SER A 1 74 ? 2.819 10.356 -5.936 1.00 98.19 74 SER A N 1
ATOM 547 C CA . SER A 1 74 ? 3.632 9.483 -6.777 1.00 98.19 74 SER A CA 1
ATOM 548 C C . SER A 1 74 ? 2.783 8.665 -7.746 1.00 98.19 74 SER A C 1
ATOM 550 O O . SER A 1 74 ? 2.139 7.673 -7.394 1.00 98.19 74 SER A O 1
ATOM 552 N N . ALA A 1 75 ? 2.849 9.023 -9.031 1.00 97.94 75 ALA A N 1
ATOM 553 C CA . ALA A 1 75 ? 2.227 8.234 -10.095 1.00 97.94 75 ALA A CA 1
ATOM 554 C C . ALA A 1 75 ? 2.817 6.815 -10.197 1.00 97.94 75 ALA A C 1
ATOM 556 O O . ALA A 1 75 ? 2.114 5.874 -10.569 1.00 97.94 75 ALA A O 1
ATOM 557 N N . LEU A 1 76 ? 4.095 6.644 -9.841 1.00 98.12 76 LEU A N 1
ATOM 558 C CA . LEU A 1 76 ? 4.728 5.327 -9.786 1.00 98.12 76 LEU A CA 1
ATOM 559 C C . LEU A 1 76 ? 4.165 4.485 -8.638 1.00 98.12 76 LEU A C 1
ATOM 561 O O . LEU A 1 76 ? 3.934 3.296 -8.849 1.00 98.12 76 LEU A O 1
ATOM 565 N N . ALA A 1 77 ? 3.880 5.089 -7.480 1.00 98.31 77 ALA A N 1
ATOM 566 C CA . ALA A 1 77 ? 3.248 4.395 -6.359 1.00 98.31 77 ALA A CA 1
ATOM 567 C C . ALA A 1 77 ? 1.819 3.956 -6.701 1.00 98.31 77 ALA A C 1
ATOM 569 O O . ALA A 1 77 ? 1.466 2.796 -6.504 1.00 98.31 77 ALA A O 1
ATOM 570 N N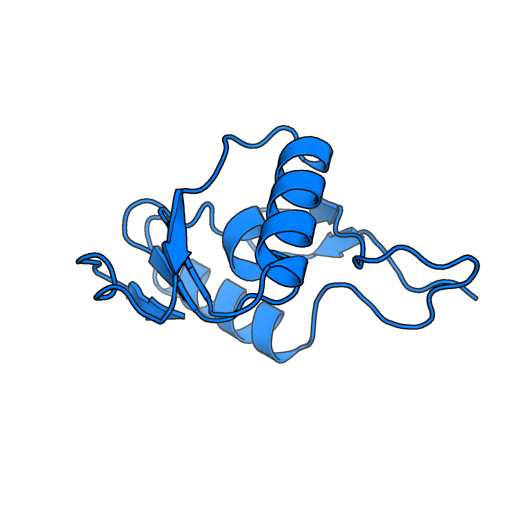 . ALA A 1 78 ? 1.029 4.824 -7.344 1.00 98.38 78 ALA A N 1
ATOM 571 C CA . ALA A 1 78 ? -0.302 4.459 -7.834 1.00 98.38 78 ALA A CA 1
ATOM 572 C C . ALA A 1 78 ? -0.257 3.282 -8.835 1.00 98.38 78 ALA A C 1
ATOM 574 O O . ALA A 1 78 ? -1.076 2.362 -8.769 1.00 98.38 78 ALA A O 1
ATOM 575 N N . GLN A 1 79 ? 0.730 3.265 -9.742 1.00 98.38 79 GLN A N 1
ATOM 576 C CA . GLN A 1 79 ? 0.942 2.144 -10.666 1.00 98.38 79 GLN A CA 1
ATOM 577 C C . GLN A 1 79 ? 1.403 0.865 -9.952 1.00 98.38 79 GLN A C 1
ATOM 579 O O . GLN A 1 79 ? 0.966 -0.227 -10.324 1.00 98.38 79 GLN A O 1
ATOM 584 N N . ALA A 1 80 ? 2.270 0.984 -8.945 1.00 98.44 80 ALA A N 1
ATOM 585 C CA . ALA A 1 80 ? 2.725 -0.134 -8.126 1.00 98.44 80 ALA A CA 1
ATOM 586 C C . ALA A 1 80 ? 1.555 -0.773 -7.365 1.00 98.44 80 ALA A C 1
ATOM 588 O O . ALA A 1 80 ? 1.346 -1.983 -7.463 1.00 98.44 80 ALA A O 1
ATOM 589 N N . LEU A 1 81 ? 0.741 0.055 -6.703 1.00 98.62 81 LEU A N 1
ATOM 590 C CA . LEU A 1 81 ? -0.453 -0.364 -5.979 1.00 98.62 81 LEU A CA 1
ATOM 591 C C . LEU A 1 81 ? -1.416 -1.126 -6.889 1.00 98.62 81 LEU A C 1
ATOM 593 O O . LEU A 1 81 ? -1.805 -2.242 -6.562 1.00 98.62 81 LEU A O 1
ATOM 597 N N . ALA A 1 82 ? -1.772 -0.569 -8.050 1.00 98.44 82 ALA A N 1
ATOM 598 C CA . ALA A 1 82 ? -2.707 -1.219 -8.971 1.00 98.44 82 ALA A CA 1
ATOM 599 C C . ALA A 1 82 ? -2.226 -2.619 -9.402 1.00 98.44 82 ALA A C 1
ATOM 601 O O . ALA A 1 82 ? -3.013 -3.570 -9.470 1.00 98.44 82 ALA A O 1
ATOM 602 N N . ARG A 1 83 ? -0.918 -2.769 -9.650 1.00 98.31 83 ARG A N 1
ATOM 603 C CA . ARG A 1 83 ? -0.303 -4.060 -9.990 1.00 98.31 83 ARG A CA 1
ATOM 604 C C . ARG A 1 83 ? -0.344 -5.032 -8.817 1.00 98.31 83 ARG A C 1
ATOM 606 O O . ARG A 1 83 ? -0.715 -6.185 -9.021 1.00 98.31 83 ARG A O 1
ATOM 613 N N . ASN A 1 84 ? -0.000 -4.581 -7.614 1.00 98.56 84 ASN A N 1
ATOM 614 C CA . ASN A 1 84 ? 0.015 -5.440 -6.432 1.00 98.56 84 ASN A CA 1
ATOM 615 C C . ASN A 1 84 ? -1.399 -5.819 -5.967 1.00 98.56 84 ASN A C 1
ATOM 617 O O . ASN A 1 84 ? -1.610 -6.968 -5.591 1.00 98.56 84 ASN A O 1
ATOM 621 N N . LEU A 1 85 ? -2.397 -4.941 -6.093 1.00 98.56 85 LEU A N 1
ATOM 622 C CA . LEU A 1 85 ? -3.806 -5.299 -5.881 1.00 98.56 85 LEU A CA 1
ATOM 623 C C . LEU A 1 85 ? -4.245 -6.397 -6.853 1.00 98.56 85 LEU A C 1
ATOM 625 O O . LEU A 1 85 ? -4.766 -7.424 -6.425 1.00 98.56 85 LEU A O 1
ATOM 629 N N . THR A 1 86 ? -3.945 -6.230 -8.145 1.00 98.31 86 THR A N 1
ATOM 630 C CA . THR A 1 86 ? -4.255 -7.237 -9.173 1.00 98.31 86 THR A CA 1
ATOM 631 C C . THR A 1 86 ? -3.558 -8.568 -8.879 1.00 98.31 86 THR A C 1
ATOM 633 O O . THR A 1 86 ? -4.176 -9.625 -8.963 1.00 98.31 86 THR A O 1
ATOM 636 N N . ALA A 1 87 ? -2.280 -8.534 -8.487 1.00 97.69 87 ALA A N 1
ATOM 637 C CA . ALA A 1 87 ? -1.493 -9.728 -8.185 1.00 97.69 87 ALA A CA 1
ATOM 638 C C . ALA A 1 87 ? -1.976 -10.501 -6.945 1.00 97.69 87 ALA A C 1
ATOM 640 O O . ALA A 1 87 ? -1.585 -11.661 -6.789 1.00 97.69 87 ALA A O 1
ATOM 641 N N . ASN A 1 88 ? -2.784 -9.869 -6.088 1.00 98.31 88 ASN A N 1
ATOM 642 C CA . ASN A 1 88 ? -3.406 -10.465 -4.904 1.00 98.31 88 ASN A CA 1
ATOM 643 C 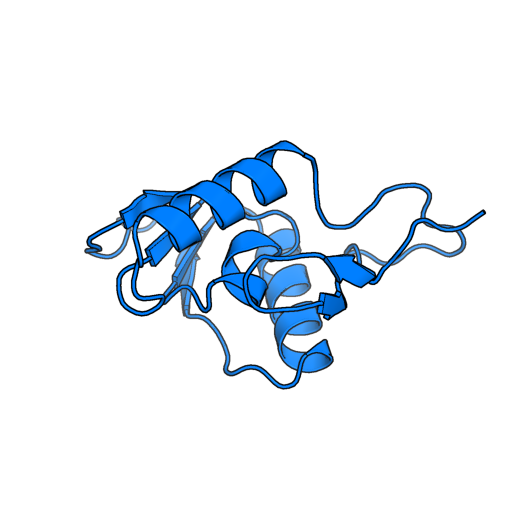C . ASN A 1 88 ? -4.932 -10.598 -5.041 1.00 98.31 88 ASN A C 1
ATOM 645 O O . ASN A 1 88 ? -5.597 -10.836 -4.038 1.00 98.31 88 ASN A O 1
ATOM 649 N N . GLU A 1 89 ? -5.486 -10.421 -6.247 1.00 97.88 89 GLU A N 1
ATOM 650 C CA . GLU A 1 89 ? -6.927 -10.542 -6.522 1.00 97.88 89 GLU A CA 1
ATOM 651 C C . GLU A 1 89 ? -7.798 -9.625 -5.638 1.00 97.88 89 GLU A C 1
ATOM 653 O O . GLU A 1 89 ? -8.913 -9.966 -5.246 1.00 97.88 89 GLU A O 1
ATOM 658 N N . ARG A 1 90 ? -7.285 -8.431 -5.318 1.00 97.25 90 ARG A N 1
ATOM 659 C CA . ARG A 1 90 ? -7.975 -7.434 -4.490 1.00 97.25 90 ARG A CA 1
ATOM 660 C C . ARG A 1 90 ? -8.666 -6.374 -5.336 1.00 97.25 90 ARG A C 1
ATOM 662 O O . ARG A 1 90 ? -8.233 -6.046 -6.441 1.00 97.25 90 ARG A O 1
ATOM 669 N N . ALA A 1 91 ? -9.743 -5.818 -4.785 1.00 96.44 91 ALA A N 1
ATOM 670 C CA . ALA A 1 91 ? -10.462 -4.716 -5.406 1.00 96.44 91 ALA A CA 1
ATOM 671 C C . ALA A 1 91 ? -9.558 -3.474 -5.554 1.00 96.44 91 ALA A C 1
ATOM 673 O O . ALA A 1 91 ? -8.677 -3.255 -4.719 1.00 96.44 91 ALA A O 1
ATOM 674 N N . PRO A 1 92 ? -9.775 -2.640 -6.587 1.00 96.94 92 PRO A N 1
ATOM 675 C CA . PRO A 1 92 ? -9.084 -1.365 -6.715 1.00 96.94 92 PRO A CA 1
ATOM 676 C C . PRO A 1 92 ? -9.307 -0.465 -5.496 1.00 96.94 92 PRO A C 1
ATOM 678 O O . PRO A 1 92 ? -10.427 -0.342 -5.001 1.00 96.94 92 PRO A O 1
ATOM 681 N N . VAL A 1 93 ? -8.243 0.206 -5.068 1.00 97.19 93 VAL A N 1
ATOM 682 C CA . VAL A 1 93 ? -8.258 1.205 -3.994 1.00 97.19 93 VAL A CA 1
ATOM 683 C C . VAL A 1 93 ? -8.296 2.598 -4.617 1.00 97.19 93 VAL A C 1
ATOM 685 O O . VAL A 1 93 ? -7.641 2.845 -5.633 1.00 97.19 93 VAL A O 1
ATOM 688 N N . ALA A 1 94 ? -9.078 3.512 -4.038 1.00 97.44 94 ALA A N 1
ATOM 689 C CA . ALA A 1 94 ? -9.177 4.875 -4.550 1.00 97.44 94 ALA A CA 1
ATOM 690 C C . ALA A 1 94 ? -7.849 5.627 -4.366 1.00 97.44 94 ALA A C 1
ATOM 692 O O . ALA A 1 94 ? -7.259 5.590 -3.290 1.00 97.44 94 ALA A O 1
ATOM 693 N N . ILE A 1 95 ? -7.400 6.339 -5.401 1.00 98.06 95 ILE A N 1
ATOM 694 C CA . ILE A 1 95 ? -6.235 7.228 -5.324 1.00 98.06 95 ILE A CA 1
ATOM 695 C C . ILE A 1 95 ? -6.722 8.668 -5.177 1.00 98.06 95 ILE A C 1
ATOM 697 O O . ILE A 1 95 ? -7.504 9.147 -5.999 1.00 98.06 95 ILE A O 1
ATOM 701 N N . THR A 1 96 ? -6.228 9.362 -4.160 1.00 97.69 96 THR A N 1
ATOM 702 C CA . THR A 1 96 ? -6.340 10.813 -4.005 1.00 97.69 96 THR A CA 1
ATOM 703 C C . THR A 1 96 ? -4.954 11.414 -4.216 1.00 97.69 96 THR A C 1
ATOM 705 O O . THR A 1 96 ? -3.986 10.977 -3.593 1.00 97.69 96 THR A O 1
ATOM 708 N N . TRP A 1 97 ? -4.832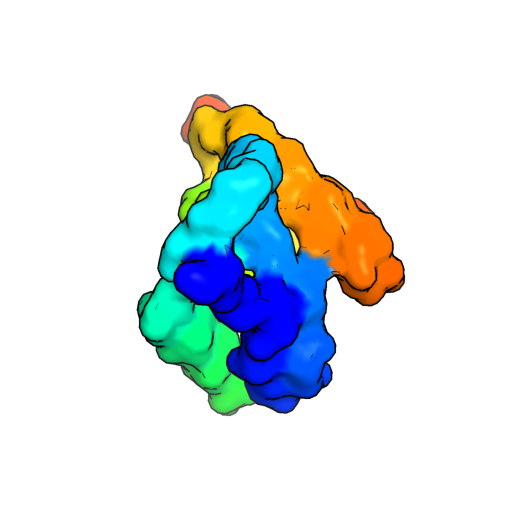 12.399 -5.102 1.00 97.88 97 TRP A N 1
ATOM 709 C CA . TRP A 1 97 ? -3.547 13.054 -5.338 1.00 97.88 97 TRP A CA 1
ATOM 710 C C . TRP A 1 97 ? -3.253 14.065 -4.229 1.00 97.88 97 TRP A C 1
ATOM 712 O O . TRP A 1 97 ? -4.170 14.687 -3.704 1.00 97.88 97 TRP A O 1
ATOM 722 N N . SER A 1 98 ? -1.982 14.262 -3.883 1.00 94.25 98 SER A N 1
ATOM 723 C CA . SER A 1 98 ? -1.561 15.188 -2.813 1.00 94.25 98 SER A CA 1
ATOM 724 C C . SER A 1 98 ? -1.985 16.649 -3.020 1.00 94.25 98 SER A C 1
ATOM 726 O O . SER A 1 98 ? -1.997 17.432 -2.072 1.00 94.25 98 SER A O 1
ATOM 728 N N . VAL A 1 99 ? -2.339 17.016 -4.255 1.00 95.25 99 VAL A N 1
ATOM 729 C CA . VAL A 1 99 ? -2.883 18.333 -4.621 1.00 95.25 99 VAL A CA 1
ATOM 730 C C . VAL A 1 99 ? -4.363 18.499 -4.263 1.00 95.25 99 VAL A C 1
ATOM 732 O O . VAL A 1 99 ? -4.851 19.626 -4.211 1.00 95.25 99 VAL A O 1
ATOM 735 N N . ASP A 1 100 ? -5.061 17.396 -3.997 1.00 96.62 100 ASP A N 1
ATOM 736 C CA . ASP A 1 100 ? -6.441 17.356 -3.524 1.00 96.62 100 ASP A CA 1
ATOM 737 C C . ASP A 1 100 ? -6.469 17.139 -1.998 1.00 96.62 100 ASP A C 1
ATOM 739 O O . ASP A 1 100 ? -5.551 16.524 -1.436 1.00 96.62 100 ASP A O 1
ATOM 743 N N . PRO A 1 101 ? -7.513 17.616 -1.290 1.00 94.50 101 PRO A N 1
ATOM 744 C CA . PRO A 1 101 ? -7.645 17.368 0.140 1.00 94.50 101 PRO A CA 1
ATOM 745 C C . PRO A 1 101 ? -7.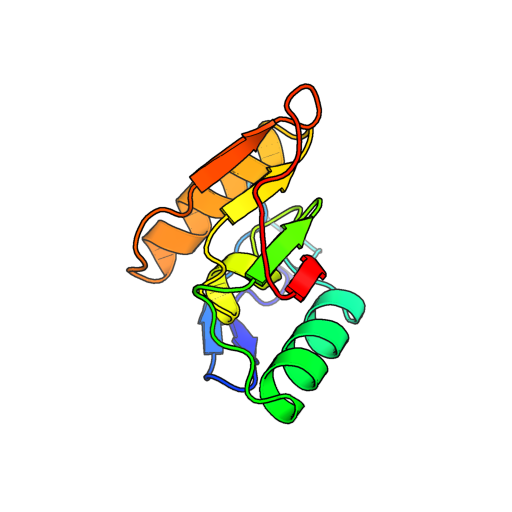744 15.861 0.430 1.00 94.50 101 PRO A C 1
ATOM 747 O O . PRO A 1 101 ? -8.417 15.140 -0.315 1.00 94.50 101 PRO A O 1
ATOM 750 N N . PRO A 1 102 ? -7.133 15.373 1.526 1.00 94.31 102 PRO A N 1
ATOM 751 C CA . PRO A 1 102 ? -7.229 13.968 1.890 1.00 94.31 102 PRO A CA 1
ATOM 752 C C . PRO A 1 102 ? -8.689 13.594 2.202 1.00 94.31 102 PRO A C 1
ATOM 754 O O . PRO A 1 102 ? -9.431 14.402 2.774 1.00 94.31 102 PRO A O 1
ATOM 757 N N . PRO A 1 103 ? -9.127 12.373 1.854 1.00 92.00 103 PRO A N 1
ATOM 758 C CA . PRO A 1 103 ? -10.474 11.919 2.167 1.00 92.00 103 PRO A CA 1
ATOM 759 C C . PRO A 1 103 ? -10.674 11.807 3.684 1.00 92.00 103 PRO A C 1
ATOM 761 O O . PRO A 1 103 ? -9.768 11.422 4.423 1.00 92.00 103 PRO A O 1
ATOM 764 N N . ALA A 1 104 ? -11.891 12.101 4.148 1.00 91.19 104 ALA A N 1
ATOM 765 C CA . ALA A 1 104 ? -12.258 11.883 5.543 1.00 91.19 104 ALA A CA 1
ATOM 766 C C . ALA A 1 104 ? -12.142 10.392 5.898 1.00 91.19 104 ALA A C 1
ATOM 768 O O . ALA A 1 104 ? -12.646 9.530 5.173 1.00 91.19 104 ALA A O 1
ATOM 769 N N . THR A 1 105 ? -11.476 10.107 7.013 1.00 90.12 105 THR A N 1
ATOM 770 C CA . THR A 1 105 ? -11.097 8.756 7.432 1.00 90.12 105 THR A CA 1
ATOM 771 C C . THR A 1 105 ? -11.010 8.678 8.957 1.00 90.12 105 THR A C 1
ATOM 773 O O . THR A 1 105 ? -10.918 9.711 9.624 1.00 90.12 105 THR A O 1
ATOM 776 N N . SER A 1 106 ? -11.040 7.469 9.515 1.00 86.12 106 SER A N 1
ATOM 777 C CA . SER A 1 106 ? -10.902 7.243 10.962 1.00 86.12 106 SER A CA 1
ATOM 778 C C . SER A 1 106 ? -9.459 6.952 11.371 1.00 86.12 106 SER A C 1
ATOM 780 O O . SER A 1 106 ? -9.077 7.219 12.509 1.00 86.12 106 SER A O 1
ATOM 782 N N . THR A 1 107 ? -8.649 6.436 10.447 1.00 93.62 107 THR A N 1
ATOM 783 C CA . THR A 1 107 ? -7.252 6.065 10.677 1.00 93.62 107 THR A CA 1
ATOM 784 C C . THR A 1 107 ? -6.397 6.491 9.486 1.00 93.62 107 THR A C 1
ATOM 786 O O . THR A 1 107 ? -6.810 6.354 8.332 1.00 93.62 107 THR A O 1
ATOM 789 N N . VAL A 1 108 ? -5.214 7.032 9.779 1.00 93.19 108 VAL A N 1
ATOM 790 C CA . VAL A 1 108 ? -4.210 7.454 8.796 1.00 93.19 108 VAL A CA 1
ATOM 791 C C . VAL A 1 108 ? -2.913 6.732 9.125 1.00 93.19 108 VAL A C 1
ATOM 793 O O . VAL A 1 108 ? -2.489 6.766 10.282 1.00 93.19 108 VAL A O 1
ATOM 796 N N . VAL A 1 109 ? -2.317 6.090 8.124 1.00 92.69 109 VAL A N 1
ATOM 797 C CA . VAL A 1 109 ? -1.025 5.395 8.218 1.00 92.69 109 VAL A CA 1
ATOM 798 C C . VAL A 1 109 ? -0.106 5.785 7.082 1.00 92.69 109 VAL A C 1
ATOM 800 O O . VAL A 1 109 ? -0.630 6.087 5.986 1.00 92.69 109 VAL A O 1
#

Secondary structure (DSSP, 8-state):
-PPP-EEEETTEEEE---SS--TT--S-SS-HHHHHHHHHHHHTT--GGGEEEES-SSSHHHHHHT-SEEEES-HHHHHHHHHHHHHTTPPPPEEEETTSPPPP-SEE-